Protein AF-A0A8X6H891-F1 (afdb_monomer)

Foldseek 3Di:
DFEQQDQAGVVVVLVCCVVPPLPDLQADAAEHEPLVDDGDHHPDPDGPQVSCVVSVHAGYHYFYPPDDGDCLVVQLVLVCVVCSPPSVCSNVQSVDPDDPDCPDPPVVVVVPPDDDDD

Solvent-accessible surface area (backbone atoms only — not comparable to full-atom values): 72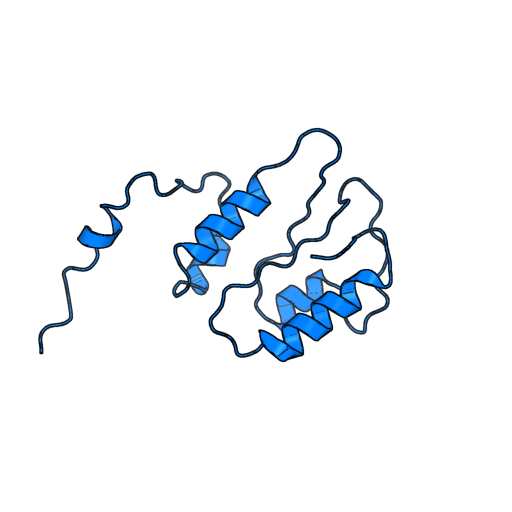93 Å² total; per-residue (Å²): 104,30,44,31,58,44,33,66,40,48,48,59,46,54,52,51,38,65,76,69,41,69,89,44,75,68,73,67,77,54,35,33,29,50,57,86,48,73,70,40,73,50,73,46,101,59,48,68,62,57,44,24,60,75,71,71,41,53,76,68,37,74,37,38,84,72,77,83,65,72,60,63,68,60,53,44,52,53,51,40,69,76,44,53,83,47,66,81,51,45,59,57,52,68,67,41,93,76,62,78,70,83,85,53,86,64,59,70,67,65,75,69,79,77,91,84,78,135

Radius of gyration: 16.76 Å; Cα contacts (8 Å, |Δi|>4): 132; chains: 1; bounding box: 40×35×47 Å

Organism: Trichonephila clavata (NCBI:txid2740835)

InterPro domains:
  IPR027417 P-loop containing nucleoside triphosphate hydrolase [G3DSA:3.40.50.300] (1-82)
  IPR027417 P-loop containing nucleoside triphosphate hydrolase [SSF52540] (1-83)

Sequence (118 aa):
MYDASHPRSFEYVARSFLKYFSDSKVPVLIVGSKADLPAAIQDYAIQPMAFCNKYKLPPLQPFTANGTIRKDAYVKLATMAAYPVYKPAWKLLCQSRHLPMAQDSTLLLRTGSSVCNF

Mean predicted aligned error: 9.21 Å

pLDDT: mean 82.35, std 21.31, range [25.7, 98.56]

Structure (mmCIF, N/CA/C/O backbone):
data_AF-A0A8X6H891-F1
#
_entry.id   AF-A0A8X6H891-F1
#
loop_
_atom_site.group_PDB
_atom_site.id
_atom_site.type_symbol
_atom_site.label_atom_id
_atom_site.label_alt_id
_atom_site.label_comp_id
_atom_site.label_asym_id
_atom_site.label_entity_id
_atom_site.label_seq_id
_atom_site.pdbx_PDB_ins_code
_atom_site.Cartn_x
_atom_site.Cartn_y
_atom_site.Cartn_z
_atom_site.occupancy
_atom_site.B_iso_or_equiv
_atom_site.auth_seq_id
_atom_site.auth_comp_id
_atom_site.auth_asym_id
_atom_site.auth_atom_id
_atom_site.pdbx_PDB_model_num
ATOM 1 N N . MET A 1 1 ? 4.803 -3.920 3.442 1.00 96.62 1 MET A N 1
ATOM 2 C CA . MET A 1 1 ? 5.533 -3.287 2.322 1.00 96.62 1 MET A CA 1
ATOM 3 C C . MET A 1 1 ? 6.051 -4.390 1.420 1.00 96.62 1 MET A C 1
ATOM 5 O O . MET A 1 1 ? 6.430 -5.424 1.953 1.00 96.62 1 MET A O 1
ATOM 9 N N . TYR A 1 2 ? 6.018 -4.195 0.105 1.00 98.44 2 TYR A N 1
ATOM 10 C CA . TYR A 1 2 ? 6.547 -5.142 -0.884 1.00 98.44 2 TYR A CA 1
ATOM 11 C C . TYR A 1 2 ? 7.406 -4.407 -1.925 1.00 98.44 2 TYR A C 1
ATOM 13 O O . TYR A 1 2 ? 7.484 -3.175 -1.914 1.00 98.44 2 TYR A O 1
ATOM 21 N N . ASP A 1 3 ? 8.063 -5.150 -2.808 1.00 98.00 3 ASP A N 1
ATOM 22 C CA . ASP A 1 3 ? 8.869 -4.613 -3.904 1.00 98.00 3 ASP A CA 1
ATOM 23 C C . ASP A 1 3 ? 8.055 -4.602 -5.201 1.00 98.00 3 ASP A C 1
ATOM 25 O O . ASP A 1 3 ? 7.688 -5.657 -5.718 1.00 98.00 3 ASP A O 1
ATOM 29 N N . ALA A 1 4 ? 7.756 -3.412 -5.730 1.00 97.88 4 ALA A N 1
ATOM 30 C CA . ALA A 1 4 ? 6.919 -3.297 -6.917 1.00 97.88 4 ALA A CA 1
ATOM 31 C C . ALA A 1 4 ? 7.566 -3.920 -8.162 1.00 97.88 4 ALA A C 1
ATOM 33 O O . ALA A 1 4 ? 6.831 -4.342 -9.051 1.00 97.88 4 ALA A O 1
ATOM 34 N N . SER A 1 5 ? 8.898 -4.031 -8.224 1.00 97.94 5 SER A N 1
ATOM 35 C CA . SER A 1 5 ? 9.593 -4.647 -9.360 1.00 97.94 5 SER A CA 1
ATOM 36 C C . SER A 1 5 ? 9.816 -6.155 -9.202 1.00 97.94 5 SER A C 1
ATOM 38 O O . SER A 1 5 ? 10.238 -6.810 -10.153 1.00 97.94 5 SER A O 1
ATOM 40 N N . HIS A 1 6 ? 9.502 -6.739 -8.037 1.00 98.19 6 HIS A N 1
ATOM 41 C CA . HIS A 1 6 ? 9.650 -8.176 -7.795 1.00 98.19 6 HIS A CA 1
ATOM 42 C C . HIS A 1 6 ? 8.283 -8.886 -7.784 1.00 98.19 6 HIS A C 1
ATOM 44 O O . HIS A 1 6 ? 7.480 -8.617 -6.884 1.00 98.19 6 HIS A O 1
ATOM 50 N N . PRO A 1 7 ? 8.014 -9.830 -8.710 1.00 98.00 7 PRO A N 1
ATOM 51 C CA . PRO A 1 7 ? 6.672 -10.379 -8.937 1.00 98.00 7 PRO A CA 1
ATOM 52 C C . PRO A 1 7 ? 6.128 -11.199 -7.757 1.00 98.00 7 PRO A C 1
ATOM 54 O O . PRO A 1 7 ? 4.925 -11.230 -7.526 1.00 98.00 7 PRO A O 1
ATOM 57 N N . ARG A 1 8 ? 6.991 -11.828 -6.951 1.00 97.56 8 ARG A N 1
ATOM 58 C CA . ARG A 1 8 ? 6.571 -12.683 -5.821 1.00 97.56 8 ARG A CA 1
ATOM 59 C C . ARG A 1 8 ? 6.543 -11.981 -4.463 1.00 97.56 8 ARG A C 1
ATOM 61 O O . ARG A 1 8 ? 6.225 -12.595 -3.450 1.00 97.56 8 ARG A O 1
ATOM 68 N N . SER A 1 9 ? 6.870 -10.690 -4.405 1.00 98.06 9 SER A N 1
ATOM 69 C CA . SER A 1 9 ? 7.042 -10.008 -3.115 1.00 98.06 9 SER A 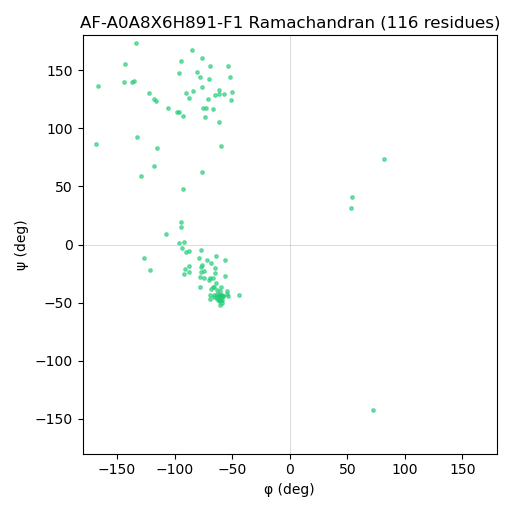CA 1
ATOM 70 C C . SER A 1 9 ? 5.712 -9.634 -2.449 1.00 98.06 9 SER A C 1
ATOM 72 O O . SER A 1 9 ? 5.630 -9.573 -1.219 1.00 98.06 9 SER A O 1
ATOM 74 N N . PHE A 1 10 ? 4.650 -9.411 -3.233 1.00 98.56 10 PHE A N 1
ATOM 75 C CA . PHE A 1 10 ? 3.342 -9.040 -2.694 1.00 98.56 10 PHE A CA 1
ATOM 76 C C . PHE A 1 10 ? 2.641 -10.179 -1.942 1.00 98.56 10 PHE A C 1
ATOM 78 O O . PHE A 1 10 ? 1.919 -9.915 -0.979 1.00 98.56 10 PHE A O 1
ATOM 85 N N . GLU A 1 11 ? 2.882 -11.436 -2.323 1.00 98.19 11 GLU A N 1
ATOM 86 C CA . GLU A 1 11 ? 2.252 -12.606 -1.701 1.00 98.19 11 GLU A CA 1
ATOM 87 C C . GLU A 1 11 ? 2.438 -12.615 -0.175 1.00 98.19 11 GLU A C 1
ATOM 89 O O . GLU A 1 11 ? 1.481 -12.830 0.577 1.00 98.19 11 GLU A O 1
ATOM 94 N N . TYR A 1 12 ? 3.653 -12.323 0.295 1.00 98.00 12 TYR A N 1
ATOM 95 C CA . TYR A 1 12 ? 3.962 -12.263 1.722 1.00 98.00 12 TYR A CA 1
ATOM 96 C C . TYR A 1 12 ? 3.122 -11.208 2.453 1.00 98.00 12 TYR A C 1
ATOM 98 O O . TYR A 1 12 ? 2.580 -11.463 3.534 1.00 98.00 12 TYR A O 1
ATOM 106 N N . VAL A 1 13 ? 2.974 -10.025 1.852 1.00 98.25 13 VAL A N 1
ATOM 107 C CA . VAL A 1 13 ? 2.185 -8.926 2.420 1.00 98.25 13 VAL A CA 1
ATOM 108 C C . VAL A 1 13 ? 0.705 -9.290 2.476 1.00 98.25 13 VAL A C 1
ATOM 110 O O . VAL A 1 13 ? 0.073 -9.084 3.511 1.00 98.25 13 VAL A O 1
ATOM 113 N N . ALA A 1 14 ? 0.166 -9.870 1.402 1.00 98.25 14 ALA A N 1
ATOM 114 C CA . ALA A 1 14 ? -1.226 -10.295 1.340 1.00 98.25 14 ALA A CA 1
ATOM 115 C C . ALA A 1 14 ? -1.543 -11.358 2.404 1.00 98.25 14 ALA A C 1
ATOM 117 O O . ALA A 1 14 ? -2.494 -11.203 3.171 1.00 98.25 14 ALA A O 1
ATOM 118 N N . ARG A 1 15 ? -0.706 -12.399 2.517 1.00 98.00 15 ARG A N 1
ATOM 119 C CA . ARG A 1 15 ? -0.852 -13.451 3.538 1.00 98.00 15 ARG A CA 1
ATOM 120 C C . ARG A 1 15 ? -0.760 -12.892 4.958 1.00 98.00 15 ARG A C 1
ATOM 122 O O . ARG A 1 15 ? -1.579 -13.244 5.802 1.00 98.00 15 ARG A O 1
ATOM 129 N N . SER A 1 16 ? 0.195 -11.998 5.214 1.00 98.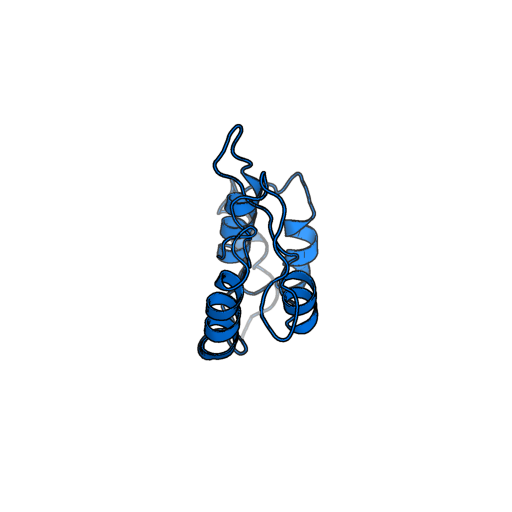00 16 SER A N 1
ATOM 130 C CA . SER A 1 16 ? 0.359 -11.367 6.530 1.00 98.00 16 SER A CA 1
ATOM 131 C C . SER A 1 16 ? -0.860 -10.528 6.909 1.00 98.00 16 SER A C 1
ATOM 133 O O . SER A 1 16 ? -1.337 -10.608 8.040 1.00 98.00 16 SER A O 1
ATOM 135 N N . PHE A 1 17 ? -1.407 -9.761 5.960 1.00 97.94 17 PHE A N 1
ATOM 136 C CA . PHE A 1 17 ? -2.631 -8.999 6.184 1.00 97.94 17 PHE A CA 1
ATOM 137 C C . PHE A 1 17 ? -3.805 -9.912 6.541 1.00 97.94 17 PHE A C 1
ATOM 139 O O . PHE A 1 17 ? -4.445 -9.702 7.566 1.00 97.94 17 PHE A O 1
ATOM 146 N N . LEU A 1 18 ? -4.061 -10.944 5.734 1.00 97.69 18 LEU A N 1
ATOM 147 C CA . LEU A 1 18 ? -5.194 -11.847 5.950 1.00 97.69 18 LEU A CA 1
ATOM 148 C C . LEU A 1 18 ? -5.094 -12.630 7.257 1.00 97.69 18 LEU A C 1
ATOM 150 O O . LEU A 1 18 ? -6.111 -12.916 7.871 1.00 97.69 18 LEU A O 1
ATOM 154 N N . LYS A 1 19 ? -3.880 -12.981 7.686 1.00 97.81 19 LYS A N 1
ATOM 155 C CA . LYS A 1 19 ? -3.682 -13.765 8.907 1.00 97.81 19 LYS A CA 1
ATOM 156 C C . LYS A 1 19 ? -3.817 -12.935 10.184 1.00 97.81 19 LYS A C 1
ATOM 158 O O . LYS A 1 19 ? -4.280 -13.460 11.190 1.00 97.81 19 LYS A O 1
ATOM 163 N N . TYR A 1 20 ? -3.369 -11.679 10.168 1.00 97.62 20 TYR A N 1
ATOM 164 C CA . TYR A 1 20 ? -3.191 -10.898 11.399 1.00 97.62 20 TYR A CA 1
ATOM 165 C C . TYR A 1 20 ? -4.001 -9.600 11.453 1.00 97.62 20 TYR A C 1
ATOM 167 O O . TYR A 1 20 ? -4.230 -9.070 12.539 1.00 97.62 20 TYR A O 1
ATOM 175 N N . PHE A 1 21 ? -4.415 -9.060 10.306 1.00 95.88 21 PHE A N 1
ATOM 176 C CA . PHE A 1 21 ? -4.949 -7.701 10.218 1.00 95.88 21 PHE A CA 1
ATOM 177 C C . PHE A 1 21 ? -6.322 -7.583 9.547 1.00 95.88 21 PHE A C 1
ATOM 179 O O . PHE A 1 21 ? -6.926 -6.519 9.671 1.00 95.88 21 PHE A O 1
ATOM 186 N N . SER A 1 22 ? -6.841 -8.629 8.890 1.00 94.56 22 SER A N 1
ATOM 187 C CA . SER A 1 22 ? -8.151 -8.601 8.209 1.00 94.56 22 SER A CA 1
ATOM 188 C C . SER A 1 22 ? -9.287 -8.162 9.128 1.00 94.56 22 SER A C 1
ATOM 190 O O . SER A 1 22 ? -10.102 -7.329 8.738 1.00 94.56 22 SER A O 1
ATOM 192 N N . ASP A 1 23 ? -9.276 -8.667 10.361 1.00 91.38 23 ASP A N 1
ATOM 193 C CA . ASP A 1 23 ? -10.295 -8.398 11.380 1.00 91.38 23 ASP A CA 1
ATOM 194 C C . ASP A 1 23 ? -9.775 -7.479 12.496 1.00 91.38 23 ASP A C 1
ATOM 196 O O . ASP A 1 23 ? -10.435 -7.246 13.510 1.00 91.38 23 ASP A O 1
ATOM 200 N N . SER A 1 24 ? -8.577 -6.917 12.312 1.00 91.00 24 SER A N 1
ATOM 201 C CA . SER A 1 24 ? -7.964 -6.024 13.287 1.00 91.00 24 SER A CA 1
ATOM 202 C C . SER A 1 24 ? -8.513 -4.599 13.185 1.00 91.00 24 SER A C 1
ATOM 204 O O . SER A 1 24 ? -8.853 -4.071 12.118 1.00 91.00 24 SER A O 1
ATOM 206 N N . LYS A 1 25 ? -8.549 -3.911 14.329 1.00 88.88 25 LYS A N 1
ATOM 207 C CA . LYS A 1 25 ? -8.827 -2.468 14.381 1.00 88.88 25 LYS A CA 1
ATOM 208 C C . LYS A 1 25 ? -7.605 -1.625 14.008 1.00 88.88 25 LYS A C 1
ATOM 210 O O . LYS A 1 25 ? -7.767 -0.434 13.757 1.00 88.88 25 LYS A O 1
ATOM 215 N N . VAL A 1 26 ? -6.418 -2.232 13.926 1.00 91.88 26 VAL A N 1
ATOM 216 C CA . VAL A 1 26 ? -5.171 -1.536 13.598 1.00 91.88 26 VAL A CA 1
ATOM 217 C C . VAL A 1 26 ? -5.222 -0.988 12.160 1.00 91.88 26 VAL A C 1
ATOM 219 O O . VAL A 1 26 ? -5.545 -1.736 11.235 1.00 91.88 26 VAL A O 1
ATOM 222 N N . PRO A 1 27 ? -4.916 0.304 11.939 1.00 92.81 27 PRO A N 1
ATOM 223 C CA . PRO A 1 27 ? -4.785 0.867 10.598 1.00 92.81 27 PRO A CA 1
ATOM 224 C C . PRO A 1 27 ? -3.667 0.184 9.799 1.00 92.81 27 PRO A C 1
ATOM 226 O O . PRO A 1 27 ? -2.542 0.070 10.279 1.00 92.81 27 PRO A O 1
ATOM 229 N N . VAL A 1 28 ? -3.942 -0.194 8.547 1.00 94.81 28 VAL A N 1
ATOM 230 C CA . VAL A 1 28 ? -2.948 -0.801 7.646 1.00 94.81 28 VAL A CA 1
ATOM 231 C C . VAL A 1 28 ? -2.799 0.025 6.376 1.00 94.81 28 VAL A C 1
ATOM 233 O O . VAL A 1 28 ? -3.786 0.325 5.707 1.00 94.81 28 VAL A O 1
ATOM 236 N N . LEU A 1 29 ? -1.553 0.343 6.021 1.00 95.50 29 LEU A N 1
ATOM 237 C CA . LEU A 1 29 ? -1.180 0.957 4.749 1.00 95.50 29 LEU A CA 1
ATOM 238 C C . LEU A 1 29 ? -0.288 -0.007 3.959 1.00 95.50 29 LEU A C 1
ATOM 240 O O . LEU A 1 29 ? 0.769 -0.424 4.436 1.00 95.50 29 LEU A O 1
ATOM 244 N N . ILE A 1 30 ? -0.694 -0.346 2.736 1.00 97.56 30 ILE A N 1
ATOM 245 C CA . ILE A 1 30 ? 0.138 -1.132 1.822 1.00 97.56 30 ILE A CA 1
ATOM 246 C C . ILE A 1 30 ? 1.031 -0.179 1.031 1.00 97.56 30 ILE A C 1
ATOM 248 O O . ILE A 1 30 ? 0.548 0.758 0.396 1.00 97.56 30 ILE A O 1
ATOM 252 N N . VAL A 1 31 ? 2.336 -0.446 1.068 1.00 97.81 31 VAL A N 1
ATOM 253 C CA . VAL A 1 31 ? 3.364 0.349 0.388 1.00 97.81 31 VAL A CA 1
ATOM 254 C C . VAL A 1 31 ? 4.074 -0.517 -0.646 1.00 97.81 31 VAL A C 1
ATOM 256 O O . VAL A 1 31 ? 4.593 -1.582 -0.289 1.00 97.81 31 VAL A O 1
ATOM 259 N N . GLY A 1 32 ? 4.090 -0.050 -1.896 1.00 97.81 32 GLY A N 1
ATOM 260 C CA . GLY A 1 32 ? 4.886 -0.610 -2.987 1.00 97.81 32 GLY A CA 1
ATOM 261 C C . GLY A 1 32 ? 6.186 0.175 -3.128 1.00 97.81 32 GLY A C 1
ATOM 262 O O . GLY A 1 32 ? 6.160 1.369 -3.424 1.00 97.81 32 GLY A O 1
ATOM 263 N N . SER A 1 33 ? 7.309 -0.479 -2.852 1.00 97.19 33 SER A N 1
ATOM 264 C CA . SER A 1 33 ? 8.640 0.129 -2.907 1.00 97.19 33 SER A CA 1
ATOM 265 C C . SER A 1 33 ? 9.231 0.107 -4.316 1.00 97.19 33 SER A C 1
ATOM 267 O O . SER A 1 33 ? 8.700 -0.584 -5.184 1.00 97.19 33 SER A O 1
ATOM 269 N N . LYS A 1 34 ? 10.324 0.856 -4.527 1.00 97.00 34 LYS A N 1
ATOM 270 C CA . LYS A 1 34 ? 10.989 1.027 -5.832 1.00 97.00 34 LYS A CA 1
ATOM 271 C C . LYS A 1 34 ? 10.031 1.500 -6.928 1.00 97.00 34 LYS A C 1
ATOM 273 O O . LYS A 1 34 ? 10.072 1.023 -8.055 1.00 97.00 34 LYS A O 1
ATOM 278 N N . ALA A 1 35 ? 9.146 2.437 -6.584 1.00 95.56 35 ALA A N 1
ATOM 279 C CA . ALA A 1 35 ? 8.161 2.988 -7.516 1.00 95.56 35 ALA A CA 1
ATOM 280 C C . ALA A 1 35 ? 8.777 3.761 -8.704 1.00 95.56 35 ALA A C 1
ATOM 282 O O . ALA A 1 35 ? 8.058 4.132 -9.624 1.00 95.56 35 ALA A O 1
ATOM 283 N N . ASP A 1 36 ? 10.085 4.023 -8.671 1.00 95.62 36 ASP A N 1
ATOM 284 C CA . ASP A 1 36 ? 10.880 4.544 -9.786 1.00 95.62 36 ASP A CA 1
ATOM 285 C C . ASP A 1 36 ? 11.195 3.486 -10.858 1.00 95.62 36 ASP A C 1
ATOM 287 O O . ASP A 1 36 ? 11.530 3.842 -11.985 1.00 95.62 36 ASP A O 1
ATOM 291 N N . LEU A 1 37 ? 11.067 2.196 -10.535 1.00 96.94 37 LEU A N 1
ATOM 292 C CA . LEU A 1 37 ? 11.251 1.094 -11.474 1.00 96.94 37 LEU A CA 1
ATOM 293 C C . LEU A 1 37 ? 9.912 0.655 -12.092 1.00 96.94 37 LEU A C 1
ATOM 295 O O . LEU A 1 37 ? 8.854 0.850 -11.485 1.00 96.94 37 LEU A O 1
ATOM 299 N N . PRO A 1 38 ? 9.930 -0.002 -13.269 1.00 96.75 38 PRO A N 1
ATOM 300 C CA . PRO A 1 38 ? 8.733 -0.615 -13.833 1.00 96.75 38 PRO A CA 1
ATOM 301 C C . PRO A 1 38 ? 8.108 -1.623 -12.862 1.00 96.75 38 PRO A C 1
ATOM 303 O O . PRO A 1 38 ? 8.787 -2.514 -12.343 1.00 96.75 38 PRO A O 1
ATOM 306 N N . ALA A 1 39 ? 6.803 -1.489 -12.629 1.00 96.31 39 ALA A N 1
ATOM 307 C CA . ALA A 1 39 ? 6.070 -2.411 -11.775 1.00 96.31 39 ALA A CA 1
ATOM 308 C C . ALA A 1 39 ? 5.923 -3.776 -12.464 1.00 96.31 39 ALA A C 1
ATOM 310 O O . ALA A 1 39 ? 5.400 -3.871 -13.575 1.00 96.31 39 ALA A O 1
ATOM 311 N N . ALA A 1 40 ? 6.350 -4.836 -11.782 1.00 97.88 40 ALA A N 1
ATOM 312 C CA . ALA A 1 40 ? 6.110 -6.205 -12.201 1.00 97.88 40 ALA A CA 1
ATOM 313 C C . ALA A 1 40 ? 4.670 -6.616 -11.870 1.00 97.88 40 ALA A C 1
ATOM 315 O O . ALA A 1 40 ? 4.129 -6.259 -10.814 1.00 97.88 40 ALA A O 1
ATOM 316 N N . ILE A 1 41 ? 4.070 -7.424 -12.746 1.00 98.06 41 ILE A N 1
ATOM 317 C CA . ILE A 1 41 ? 2.821 -8.125 -12.439 1.00 98.06 41 ILE A CA 1
ATOM 318 C C . ILE A 1 41 ? 3.095 -9.040 -11.249 1.00 98.06 41 ILE A C 1
ATOM 320 O O . ILE A 1 41 ? 4.081 -9.772 -11.242 1.00 98.06 41 ILE A O 1
ATOM 324 N N . GLN A 1 42 ? 2.252 -8.961 -10.223 1.00 98.12 42 GLN A N 1
ATOM 325 C CA . GLN A 1 42 ? 2.462 -9.761 -9.025 1.00 98.12 42 GLN A CA 1
ATOM 326 C C . GLN A 1 42 ? 1.882 -11.164 -9.216 1.00 98.12 42 GLN A C 1
ATOM 328 O O . GLN A 1 42 ? 0.718 -11.295 -9.603 1.00 98.12 42 GLN A O 1
ATOM 333 N N . ASP A 1 43 ? 2.669 -12.183 -8.877 1.00 97.75 43 ASP A N 1
ATOM 334 C CA . ASP A 1 43 ? 2.317 -13.606 -8.893 1.00 97.75 43 ASP A CA 1
ATOM 335 C C . ASP A 1 43 ? 1.431 -13.939 -7.684 1.00 97.75 43 ASP A C 1
ATOM 337 O O . ASP A 1 43 ? 1.789 -14.682 -6.771 1.00 97.75 43 ASP A O 1
ATOM 341 N N . TYR A 1 44 ? 0.258 -13.317 -7.640 1.00 97.88 44 TYR A N 1
ATOM 342 C CA . TYR A 1 44 ? -0.745 -13.524 -6.610 1.00 97.88 44 TYR A CA 1
ATOM 343 C C . TYR A 1 44 ? -2.139 -13.470 -7.229 1.00 97.88 44 TYR A C 1
ATOM 345 O O . TYR A 1 44 ? -2.355 -12.822 -8.251 1.00 97.88 44 TYR A O 1
ATOM 353 N N . ALA A 1 45 ? -3.110 -14.122 -6.584 1.00 96.88 45 ALA A N 1
ATOM 354 C CA . ALA A 1 45 ? -4.465 -14.268 -7.121 1.00 96.88 45 ALA A CA 1
ATOM 355 C C . ALA A 1 45 ? -5.155 -12.928 -7.449 1.00 96.88 45 ALA A C 1
ATOM 357 O O . ALA A 1 45 ? -6.026 -12.876 -8.312 1.00 96.88 45 ALA A O 1
ATOM 358 N N . ILE A 1 46 ? -4.783 -11.844 -6.757 1.00 97.69 46 ILE A N 1
ATOM 359 C CA . ILE A 1 46 ? -5.288 -10.489 -7.000 1.00 97.69 46 ILE A CA 1
ATOM 360 C C . ILE A 1 46 ? -4.150 -9.469 -6.956 1.00 97.69 46 ILE A C 1
ATOM 362 O O . ILE A 1 46 ? -3.277 -9.535 -6.093 1.00 97.69 46 ILE A O 1
ATOM 366 N N . GLN A 1 47 ? -4.181 -8.490 -7.861 1.00 98.19 47 GLN A N 1
ATOM 367 C CA . GLN A 1 47 ? -3.160 -7.442 -7.913 1.00 98.19 47 GLN A CA 1
ATOM 368 C C . GLN A 1 47 ? -3.250 -6.490 -6.703 1.00 98.19 47 GLN A C 1
ATOM 370 O O . GLN A 1 47 ? -4.347 -6.287 -6.171 1.00 98.19 47 GLN A O 1
ATOM 375 N N . PRO A 1 48 ? -2.143 -5.840 -6.288 1.00 98.06 48 PRO A N 1
ATOM 376 C CA . PRO A 1 48 ? -2.093 -5.030 -5.066 1.00 98.06 48 PRO A CA 1
ATOM 377 C C . PRO A 1 48 ? -3.159 -3.931 -4.982 1.00 98.06 48 PRO A C 1
ATOM 379 O O . PRO A 1 48 ? -3.772 -3.731 -3.936 1.00 98.06 48 PRO A O 1
ATOM 382 N N . MET A 1 49 ? -3.437 -3.244 -6.094 1.00 97.00 49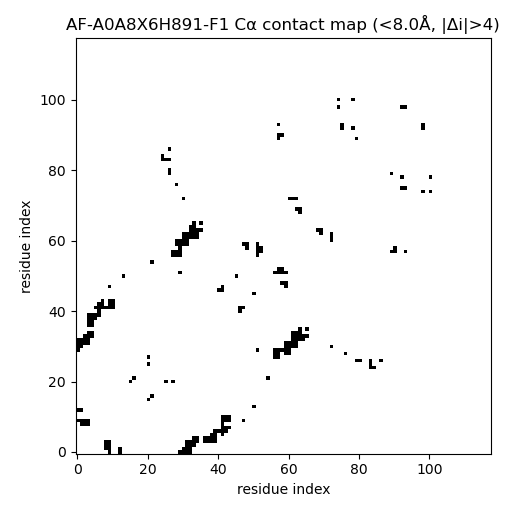 MET A N 1
ATOM 383 C CA . MET A 1 49 ? -4.465 -2.200 -6.136 1.00 97.00 49 MET A CA 1
ATOM 384 C C . MET A 1 49 ? -5.874 -2.774 -5.913 1.00 97.00 49 MET A C 1
ATOM 386 O O . MET A 1 49 ? -6.652 -2.235 -5.125 1.00 97.00 49 MET A O 1
ATOM 390 N N . ALA A 1 50 ? -6.184 -3.906 -6.552 1.00 97.94 50 ALA A N 1
ATOM 391 C CA . ALA A 1 50 ? -7.451 -4.609 -6.366 1.00 97.94 50 ALA A CA 1
ATOM 392 C C . ALA A 1 50 ? -7.578 -5.187 -4.947 1.00 97.94 50 ALA A C 1
ATOM 394 O O . ALA A 1 50 ? -8.658 -5.143 -4.362 1.00 97.94 50 ALA A O 1
ATOM 395 N N . PHE A 1 51 ? -6.473 -5.664 -4.365 1.00 98.00 51 PHE A N 1
ATOM 396 C CA . PHE A 1 51 ? -6.412 -6.110 -2.975 1.00 98.00 51 PHE A CA 1
ATOM 397 C C . PHE A 1 51 ? -6.793 -4.982 -2.012 1.00 98.00 51 PHE A C 1
ATOM 399 O O . PHE A 1 51 ? -7.682 -5.169 -1.180 1.00 98.00 51 PHE A O 1
ATOM 406 N N . CYS A 1 52 ? -6.196 -3.792 -2.156 1.00 96.25 52 CYS A N 1
ATOM 407 C CA . CYS A 1 52 ? -6.544 -2.646 -1.313 1.00 96.25 52 CYS A CA 1
ATOM 408 C C . CYS A 1 52 ? -8.036 -2.299 -1.408 1.00 96.25 52 CYS A C 1
ATOM 410 O O . CYS A 1 52 ? -8.688 -2.106 -0.382 1.00 96.25 52 CYS A O 1
ATOM 412 N N . ASN A 1 53 ? -8.596 -2.291 -2.620 1.00 95.31 53 ASN A N 1
ATOM 413 C CA . ASN A 1 53 ? -10.018 -2.020 -2.831 1.00 95.31 53 ASN A CA 1
ATOM 414 C C . ASN A 1 53 ? -10.913 -3.085 -2.179 1.00 95.31 53 ASN A C 1
ATOM 416 O O . ASN A 1 53 ? -11.849 -2.739 -1.457 1.00 95.31 53 ASN A O 1
ATOM 420 N N . LYS A 1 54 ? -10.598 -4.372 -2.380 1.00 96.50 54 LYS A N 1
ATOM 421 C CA . LYS A 1 54 ? -11.354 -5.510 -1.834 1.00 96.50 54 LYS A CA 1
ATOM 422 C C . LYS A 1 54 ? -11.435 -5.468 -0.308 1.00 96.50 54 LYS A C 1
ATOM 424 O O . LYS A 1 54 ? -12.510 -5.666 0.251 1.00 96.50 54 LYS A O 1
ATOM 429 N N . TYR A 1 55 ? -10.321 -5.170 0.359 1.00 94.88 55 TYR A N 1
ATOM 430 C CA . TYR A 1 55 ? -10.236 -5.144 1.823 1.00 94.88 55 TYR A CA 1
ATOM 431 C C . TYR A 1 55 ? -10.452 -3.750 2.428 1.00 94.88 55 TYR A C 1
ATOM 433 O O . TYR A 1 55 ? -10.164 -3.534 3.603 1.00 94.88 55 TYR A O 1
ATOM 441 N N . LYS A 1 56 ? -10.985 -2.800 1.641 1.00 91.75 56 LYS A N 1
ATOM 442 C CA . LYS A 1 56 ? -11.294 -1.422 2.066 1.00 91.75 56 LYS A CA 1
ATOM 443 C C . LYS A 1 56 ? -10.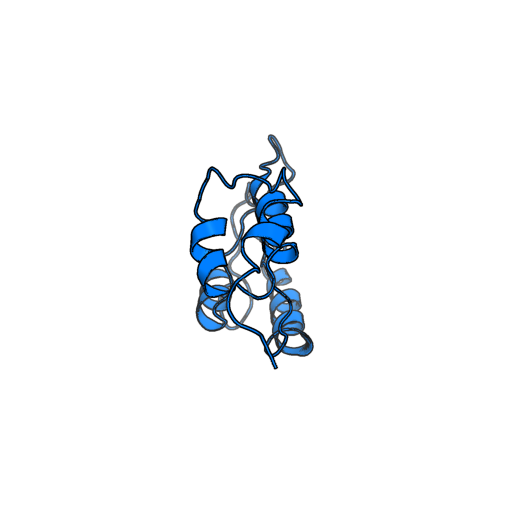096 -0.701 2.708 1.00 91.75 56 LYS A C 1
ATOM 445 O O . LYS A 1 56 ? -10.276 0.151 3.578 1.00 91.75 56 LYS A O 1
ATOM 450 N N . LEU A 1 57 ? -8.886 -1.032 2.265 1.00 92.19 57 LEU A N 1
ATOM 451 C CA . LEU A 1 57 ? -7.650 -0.386 2.694 1.00 92.19 57 LEU A CA 1
ATOM 452 C C . LEU A 1 57 ? -7.505 0.987 2.022 1.00 92.19 57 LEU A C 1
ATOM 454 O O . LEU A 1 57 ? -8.136 1.244 0.988 1.00 92.19 57 LEU A O 1
ATOM 458 N N . PRO A 1 58 ? -6.673 1.888 2.575 1.00 92.12 58 PRO A N 1
ATOM 459 C CA . PRO A 1 58 ? -6.250 3.078 1.852 1.00 92.12 58 PRO A CA 1
ATOM 460 C C . PRO A 1 58 ? -5.649 2.712 0.482 1.00 92.12 58 PRO A C 1
ATOM 462 O O . PRO A 1 58 ? -5.111 1.609 0.324 1.00 92.12 58 PRO A O 1
ATOM 465 N N . PRO A 1 59 ? -5.712 3.623 -0.508 1.00 93.94 59 PRO A N 1
ATOM 466 C CA . PRO A 1 59 ? -5.092 3.399 -1.809 1.00 93.94 59 PRO A CA 1
ATOM 467 C C . PRO A 1 59 ? -3.621 2.992 -1.674 1.00 93.94 59 PRO A C 1
ATOM 469 O O . PRO A 1 59 ? -2.920 3.484 -0.787 1.00 93.94 59 PRO A O 1
ATOM 472 N N . LEU A 1 60 ? -3.166 2.107 -2.566 1.00 95.75 60 LEU A N 1
ATOM 473 C CA . LEU A 1 60 ? -1.776 1.656 -2.616 1.00 95.75 60 LEU A CA 1
ATOM 474 C C . LEU A 1 60 ? -0.829 2.863 -2.631 1.00 95.75 60 LEU A C 1
ATOM 476 O O . LEU A 1 60 ? -0.938 3.725 -3.502 1.00 95.75 60 LEU A O 1
ATOM 480 N N . GLN A 1 61 ? 0.099 2.906 -1.677 1.00 96.12 61 GLN A N 1
ATOM 481 C CA . GLN A 1 61 ? 1.057 3.996 -1.568 1.00 96.12 61 GLN A CA 1
ATOM 482 C C . GLN A 1 61 ? 2.343 3.643 -2.332 1.00 96.12 61 GLN A C 1
ATOM 484 O O . GLN A 1 61 ? 3.082 2.762 -1.881 1.00 96.12 61 GLN A O 1
ATOM 489 N N . PRO A 1 62 ? 2.651 4.313 -3.459 1.00 95.69 62 PRO A N 1
ATOM 490 C CA . PRO A 1 62 ? 3.953 4.176 -4.094 1.00 95.69 62 PRO A CA 1
ATOM 491 C C . PRO A 1 62 ? 5.025 4.849 -3.233 1.00 95.69 62 PRO A C 1
ATOM 493 O O . PRO A 1 62 ? 4.795 5.902 -2.631 1.00 95.69 62 PRO A O 1
ATOM 496 N N . PHE A 1 63 ? 6.203 4.242 -3.173 1.00 96.69 63 PHE A N 1
ATOM 497 C CA . PHE A 1 63 ? 7.352 4.779 -2.460 1.00 96.69 63 PHE A CA 1
ATOM 498 C C . PHE A 1 63 ? 8.643 4.465 -3.215 1.00 96.69 63 PHE A C 1
ATOM 500 O O . PHE A 1 63 ? 8.836 3.356 -3.715 1.00 96.69 63 PHE A O 1
ATOM 507 N N . THR A 1 64 ? 9.558 5.428 -3.251 1.00 95.75 64 THR A N 1
ATOM 508 C CA . THR A 1 64 ? 10.938 5.203 -3.675 1.00 95.75 64 THR A CA 1
ATOM 509 C C . THR A 1 64 ? 11.895 5.897 -2.715 1.00 95.75 64 THR A C 1
ATOM 511 O O . THR A 1 64 ? 11.619 6.993 -2.225 1.00 95.75 64 THR A O 1
ATOM 514 N N . ALA A 1 65 ? 13.002 5.214 -2.430 1.00 94.06 65 ALA A N 1
ATOM 515 C CA . ALA A 1 65 ? 14.140 5.770 -1.706 1.00 94.06 65 ALA A CA 1
ATOM 516 C C . ALA A 1 65 ? 15.212 6.323 -2.663 1.00 94.06 65 ALA A C 1
ATOM 518 O O . ALA A 1 65 ? 16.215 6.861 -2.206 1.00 94.06 65 ALA A O 1
ATOM 519 N N . ASN A 1 66 ? 15.015 6.171 -3.975 1.00 94.62 66 ASN A N 1
ATOM 520 C CA . ASN A 1 66 ? 15.921 6.666 -4.994 1.00 94.62 66 ASN A CA 1
ATOM 521 C C . ASN A 1 66 ? 15.524 8.097 -5.391 1.00 94.62 66 ASN A C 1
ATOM 523 O O . ASN A 1 66 ? 14.357 8.375 -5.674 1.00 94.62 66 ASN A O 1
ATOM 527 N N . GLY A 1 67 ? 16.488 9.017 -5.401 1.00 91.50 67 GLY A N 1
ATOM 528 C CA . GLY A 1 67 ? 16.241 10.434 -5.677 1.00 91.50 67 GLY A CA 1
ATOM 529 C C . GLY A 1 67 ? 15.526 11.171 -4.535 1.00 91.50 67 GLY A C 1
ATOM 530 O O . GLY A 1 67 ? 15.811 10.969 -3.355 1.00 91.50 67 GLY A O 1
ATOM 531 N N . THR A 1 68 ? 14.620 12.094 -4.876 1.00 90.94 68 THR A N 1
ATOM 532 C CA . THR A 1 68 ? 13.914 12.916 -3.881 1.00 90.94 68 THR A CA 1
ATOM 533 C C . THR A 1 68 ? 12.862 12.100 -3.129 1.00 90.94 68 THR A C 1
ATOM 535 O O . THR A 1 68 ? 11.802 11.774 -3.667 1.00 90.94 68 THR A O 1
ATOM 538 N N . ILE A 1 69 ? 13.122 11.838 -1.846 1.00 90.31 69 ILE A N 1
ATOM 539 C CA . ILE A 1 69 ? 12.208 11.092 -0.974 1.00 90.31 69 ILE A CA 1
ATOM 540 C C . ILE A 1 69 ? 10.926 11.897 -0.740 1.00 90.31 69 ILE A C 1
ATOM 542 O O . ILE A 1 69 ? 10.926 12.963 -0.115 1.00 90.31 69 ILE A O 1
ATOM 546 N N . ARG A 1 70 ? 9.799 11.354 -1.205 1.00 89.25 70 ARG A N 1
ATOM 547 C CA . ARG A 1 70 ? 8.473 11.904 -0.912 1.00 89.25 70 ARG A CA 1
ATOM 548 C C . ARG A 1 70 ? 8.064 11.555 0.517 1.00 89.25 70 ARG A C 1
ATOM 550 O O . ARG A 1 70 ? 8.228 10.426 0.971 1.00 89.25 70 ARG A O 1
ATOM 557 N N . LYS A 1 71 ? 7.522 12.543 1.237 1.00 90.44 71 LYS A N 1
ATOM 558 C CA . LYS A 1 71 ? 7.168 12.400 2.660 1.00 90.44 71 LYS A CA 1
ATOM 559 C C . LYS A 1 71 ? 5.760 11.847 2.907 1.00 90.44 71 LYS A C 1
ATOM 561 O O . LYS A 1 71 ? 5.381 11.604 4.048 1.00 90.44 71 LYS A O 1
ATOM 566 N N . ASP A 1 72 ? 4.977 11.665 1.853 1.00 89.12 72 ASP A N 1
ATOM 567 C CA . ASP A 1 72 ? 3.559 11.311 1.903 1.00 89.12 72 ASP A CA 1
ATOM 568 C C . ASP A 1 72 ? 3.291 9.974 2.600 1.00 89.12 72 ASP A C 1
ATOM 570 O O . ASP A 1 72 ? 2.364 9.894 3.403 1.00 89.12 72 ASP A O 1
ATOM 574 N N . ALA A 1 73 ? 4.122 8.954 2.372 1.00 91.94 73 ALA A N 1
ATOM 575 C CA . ALA A 1 73 ? 4.005 7.682 3.086 1.00 91.94 73 ALA A CA 1
ATOM 576 C C . ALA A 1 73 ? 4.134 7.858 4.614 1.00 91.94 73 ALA A C 1
ATOM 578 O O . ALA A 1 73 ? 3.326 7.313 5.367 1.00 91.94 73 ALA A O 1
ATOM 579 N N . TYR A 1 74 ? 5.096 8.664 5.074 1.00 93.19 74 TYR A N 1
ATOM 580 C CA . TYR A 1 74 ? 5.324 8.909 6.504 1.00 93.19 74 TYR A CA 1
ATOM 581 C C . TYR A 1 74 ? 4.200 9.730 7.132 1.00 93.19 74 TYR A C 1
ATOM 583 O O . TYR A 1 74 ? 3.714 9.387 8.207 1.00 93.19 74 TYR A O 1
ATOM 591 N N . VAL A 1 75 ? 3.751 10.780 6.439 1.00 90.50 75 VAL A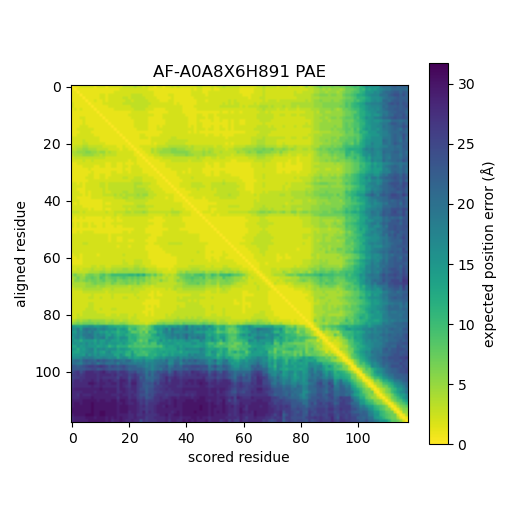 N 1
ATOM 592 C CA . VAL A 1 75 ? 2.636 11.624 6.888 1.00 90.50 75 VAL A CA 1
ATOM 593 C C . VAL A 1 75 ? 1.370 10.777 7.044 1.00 90.50 75 VAL A C 1
ATOM 595 O O . VAL A 1 75 ? 0.736 10.828 8.093 1.00 90.50 75 VAL A O 1
ATOM 598 N N . LYS A 1 76 ? 1.037 9.937 6.053 1.00 89.94 76 LYS A N 1
ATOM 599 C CA . LYS A 1 76 ? -0.134 9.046 6.113 1.00 89.94 76 LYS A CA 1
ATOM 600 C C . LYS A 1 76 ? -0.050 8.060 7.270 1.00 89.94 76 LYS A C 1
ATOM 602 O O . LYS A 1 76 ? -1.028 7.910 7.996 1.00 89.94 76 LYS A O 1
ATOM 607 N N . LEU A 1 77 ? 1.107 7.424 7.471 1.00 92.69 77 LEU A N 1
ATOM 608 C CA . LEU A 1 77 ? 1.321 6.516 8.600 1.00 92.69 77 LEU A CA 1
ATOM 609 C C . LEU A 1 77 ? 1.115 7.231 9.940 1.00 92.69 77 LEU A C 1
ATOM 611 O O . LEU A 1 77 ? 0.363 6.736 10.776 1.00 92.69 77 LEU A O 1
ATOM 615 N N . ALA A 1 78 ? 1.713 8.414 10.118 1.00 91.81 78 ALA A N 1
ATOM 616 C CA . ALA A 1 78 ? 1.556 9.209 11.333 1.00 91.81 78 ALA A CA 1
ATOM 617 C C . ALA A 1 78 ? 0.091 9.615 11.567 1.00 91.81 78 ALA A C 1
ATOM 619 O O . ALA A 1 78 ? -0.422 9.475 12.673 1.00 91.81 78 ALA A O 1
ATOM 620 N N . THR A 1 79 ? -0.618 10.054 10.523 1.00 87.56 79 THR A N 1
ATOM 621 C CA . THR A 1 79 ? -2.045 10.399 10.611 1.00 87.56 79 THR A CA 1
ATOM 622 C C . THR A 1 79 ? -2.906 9.190 10.971 1.00 87.56 79 THR A C 1
ATOM 624 O O . THR A 1 79 ? -3.766 9.284 11.842 1.00 87.56 79 THR A O 1
ATOM 627 N N . MET A 1 80 ? -2.678 8.043 10.333 1.00 90.44 80 MET A N 1
ATOM 628 C CA . MET A 1 80 ? -3.424 6.817 10.622 1.00 90.44 80 MET A CA 1
ATOM 629 C C . MET A 1 80 ? -3.188 6.341 12.060 1.00 90.44 80 MET A C 1
ATOM 631 O O . MET A 1 80 ? -4.136 5.920 12.720 1.00 90.44 80 MET A O 1
ATOM 635 N N . ALA A 1 81 ? -1.953 6.457 12.557 1.00 91.06 81 ALA A N 1
ATOM 636 C CA . ALA A 1 81 ? -1.602 6.136 13.937 1.00 91.06 81 ALA A CA 1
ATOM 637 C C . ALA A 1 81 ? -2.217 7.114 14.953 1.00 91.06 81 ALA A C 1
ATOM 639 O O . ALA A 1 81 ? -2.667 6.680 16.008 1.00 91.06 81 ALA A O 1
ATOM 640 N N . ALA A 1 82 ? -2.282 8.410 14.629 1.00 90.00 82 ALA A N 1
ATOM 641 C CA . ALA A 1 82 ? -2.903 9.423 15.484 1.00 90.00 82 ALA A CA 1
ATOM 642 C C . ALA A 1 82 ? -4.436 9.282 15.567 1.00 90.00 82 ALA A C 1
ATOM 644 O O . ALA A 1 82 ? -5.031 9.632 16.583 1.00 90.00 82 ALA A O 1
ATOM 645 N N . TYR A 1 83 ? -5.081 8.747 14.521 1.00 86.62 83 TYR A N 1
ATOM 646 C CA . TYR A 1 83 ? -6.545 8.676 14.410 1.00 86.62 83 TYR A CA 1
ATOM 647 C C . TYR A 1 83 ? -7.080 7.268 14.063 1.00 86.62 83 TYR A C 1
ATOM 649 O O . TYR A 1 83 ? -7.801 7.116 13.072 1.00 86.62 83 TYR A O 1
ATOM 657 N N . PRO A 1 84 ? -6.820 6.222 14.873 1.00 83.44 84 PRO A N 1
ATOM 658 C CA . PRO A 1 84 ? -7.111 4.821 14.534 1.00 83.44 84 PRO A CA 1
ATOM 659 C C . PRO A 1 84 ? -8.613 4.465 14.457 1.00 83.44 84 PRO A C 1
ATOM 661 O O . PRO A 1 84 ? -8.979 3.437 13.887 1.00 83.44 84 PRO A O 1
ATOM 664 N N . VAL A 1 85 ? -9.504 5.305 14.995 1.00 76.69 85 VAL A N 1
ATOM 665 C CA . VAL A 1 85 ? -10.964 5.065 14.999 1.00 76.69 85 VAL A CA 1
ATOM 666 C C . VAL A 1 85 ? -11.655 5.679 13.770 1.00 76.69 85 VAL A C 1
ATOM 668 O O . VAL A 1 85 ? -12.711 5.216 13.343 1.00 76.69 85 VAL A O 1
ATOM 671 N N . TYR A 1 86 ? -11.033 6.663 13.118 1.00 71.56 86 TYR A N 1
ATOM 672 C CA . TYR A 1 86 ? -11.655 7.457 12.053 1.00 71.56 86 TYR A CA 1
ATOM 673 C C . TYR A 1 86 ? -11.405 6.896 10.641 1.00 71.56 86 TYR A C 1
ATOM 675 O O . TYR A 1 86 ? -11.089 7.640 9.711 1.00 71.56 86 TYR A O 1
ATOM 683 N N . LYS A 1 87 ? -11.611 5.582 10.455 1.00 69.81 87 LYS A N 1
ATOM 684 C CA . LYS A 1 87 ? -11.486 4.870 9.160 1.00 69.81 87 LYS A CA 1
ATOM 685 C C . LYS A 1 87 ? -12.126 5.595 7.958 1.00 69.81 87 LYS A C 1
ATOM 687 O O . LYS A 1 87 ? -11.481 5.658 6.908 1.00 69.81 87 LYS A O 1
ATOM 692 N N . PRO A 1 88 ? -13.344 6.170 8.064 1.00 64.12 88 PRO A N 1
ATOM 693 C CA . PRO A 1 88 ? -13.975 6.881 6.949 1.00 64.12 88 PRO A CA 1
ATOM 694 C C . PRO A 1 88 ? -13.212 8.150 6.551 1.00 64.12 88 PRO A C 1
ATOM 696 O O . PRO A 1 88 ? -13.089 8.455 5.365 1.00 64.12 88 PRO A O 1
ATOM 699 N N . ALA A 1 89 ? -12.650 8.860 7.533 1.00 65.00 89 ALA A N 1
ATOM 700 C CA . ALA A 1 89 ? -11.907 10.092 7.307 1.00 65.00 89 ALA A CA 1
ATOM 701 C C . ALA A 1 89 ? -10.519 9.828 6.711 1.00 65.00 89 ALA A C 1
ATOM 703 O O . ALA A 1 89 ? -9.985 10.699 6.036 1.00 65.00 89 ALA A O 1
ATOM 704 N N . TRP A 1 90 ? -9.938 8.633 6.881 1.00 66.75 90 TRP A N 1
ATOM 705 C CA . TRP A 1 90 ? -8.603 8.327 6.348 1.00 66.75 90 TRP A CA 1
ATOM 706 C C . TRP A 1 90 ? -8.519 8.462 4.839 1.00 66.75 90 TRP A C 1
ATOM 708 O O . TRP A 1 90 ? -7.490 8.906 4.343 1.00 66.75 90 TRP A O 1
ATOM 718 N N . LYS A 1 91 ? -9.578 8.104 4.102 1.00 63.38 91 LYS A N 1
ATOM 719 C CA . LYS A 1 91 ? -9.591 8.282 2.645 1.00 63.38 91 LYS A CA 1
ATOM 720 C C . LYS A 1 91 ? -9.450 9.757 2.276 1.00 63.38 91 LYS A C 1
ATOM 722 O O . LYS A 1 91 ? -8.626 10.072 1.430 1.00 63.38 91 LYS A O 1
ATOM 727 N N . LEU A 1 92 ? -10.172 10.639 2.967 1.00 66.38 92 LEU A N 1
ATOM 728 C CA . LEU A 1 92 ? -10.109 12.088 2.758 1.00 66.38 92 LEU A CA 1
ATOM 729 C C . LEU A 1 92 ? -8.763 12.662 3.219 1.00 66.38 92 LEU A C 1
ATOM 731 O O . LEU A 1 92 ? -8.104 13.389 2.483 1.00 66.38 92 LEU A O 1
ATOM 735 N N . LEU A 1 93 ? -8.312 12.271 4.410 1.00 67.00 93 LEU A N 1
ATOM 736 C CA . LEU A 1 93 ? -7.049 12.716 4.991 1.00 67.00 93 LEU A CA 1
ATOM 737 C C . LEU A 1 93 ? -5.858 12.291 4.121 1.00 67.00 93 LEU A C 1
ATOM 739 O O . LEU A 1 93 ? -5.038 13.124 3.759 1.00 67.00 93 LEU A O 1
ATOM 743 N N . CYS A 1 94 ? -5.798 11.029 3.692 1.00 64.69 94 CYS A N 1
ATOM 744 C CA . CYS A 1 94 ? -4.714 10.511 2.852 1.00 64.69 94 CYS A CA 1
ATOM 745 C C . CYS A 1 94 ? -4.753 11.020 1.398 1.00 64.69 94 CYS A C 1
ATOM 747 O O . CYS A 1 94 ? -3.780 10.817 0.668 1.00 64.69 94 CYS A O 1
ATOM 749 N N . GLN A 1 95 ? -5.854 11.628 0.951 1.00 65.50 95 GLN A N 1
ATOM 750 C CA . GLN A 1 95 ? -5.974 12.252 -0.374 1.00 65.50 95 GLN A CA 1
ATOM 751 C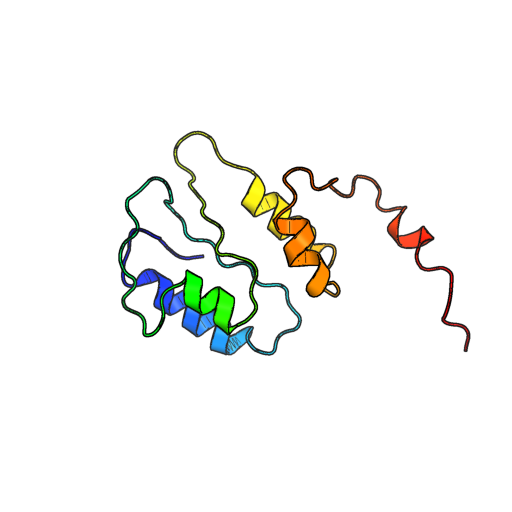 C . GLN A 1 95 ? -5.606 13.743 -0.350 1.00 65.50 95 GLN A C 1
ATOM 753 O O . GLN A 1 95 ? -5.155 14.282 -1.362 1.00 65.50 95 GLN A O 1
ATOM 758 N N . SER A 1 96 ? -5.732 14.402 0.801 1.00 62.56 96 SER A N 1
ATOM 759 C CA . SER A 1 96 ? -5.371 15.807 0.976 1.00 62.56 96 SER A CA 1
ATOM 760 C C . SER A 1 96 ? -3.850 16.001 0.979 1.00 62.56 96 SER A C 1
ATO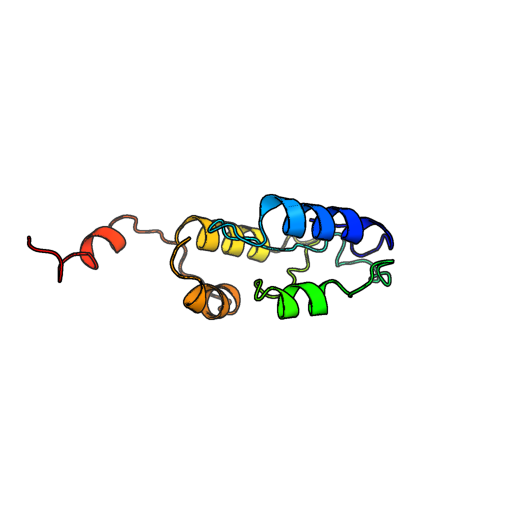M 762 O O . SER A 1 96 ? -3.141 15.517 1.857 1.00 62.56 96 SER A O 1
ATOM 764 N N . ARG A 1 97 ? -3.333 16.760 -0.002 1.00 53.53 97 ARG A N 1
ATOM 765 C CA . ARG A 1 97 ? -1.900 17.130 -0.100 1.00 53.53 97 ARG A CA 1
ATOM 766 C C . ARG A 1 97 ? -1.417 18.027 1.047 1.00 53.53 97 ARG A C 1
ATOM 768 O O . ARG A 1 97 ? -0.221 18.067 1.313 1.00 53.53 97 ARG A O 1
ATOM 775 N N . HIS A 1 98 ? -2.340 18.699 1.727 1.00 54.69 98 HIS A N 1
ATOM 776 C CA . HIS A 1 98 ? -2.097 19.474 2.937 1.00 54.69 98 HIS A CA 1
ATOM 777 C C . HIS A 1 98 ? -2.843 18.821 4.095 1.00 54.69 98 HIS A C 1
ATOM 779 O O . HIS A 1 98 ? -3.959 19.202 4.435 1.00 54.69 98 HIS A O 1
ATOM 785 N N . LEU A 1 99 ? -2.234 17.79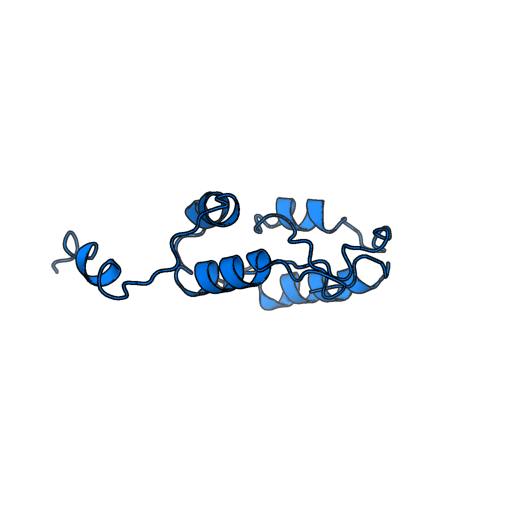7 4.681 1.00 53.12 99 LEU A N 1
ATOM 786 C CA . LEU A 1 99 ? -2.597 17.385 6.027 1.00 53.12 99 LEU A CA 1
ATOM 787 C C . LEU A 1 99 ? -1.982 18.412 6.982 1.00 53.12 99 LEU A C 1
ATOM 789 O O . LEU A 1 99 ? -0.752 18.526 6.997 1.00 53.12 99 LEU A O 1
ATOM 793 N N . PRO A 1 100 ? -2.775 19.162 7.768 1.00 48.09 100 PRO A N 1
ATOM 794 C CA . PRO A 1 100 ? -2.223 19.826 8.930 1.00 48.09 100 PRO A CA 1
ATOM 795 C C . PRO A 1 100 ? -1.712 18.699 9.822 1.00 48.09 100 PRO A C 1
ATOM 797 O O . PRO A 1 100 ? -2.484 17.927 10.393 1.00 48.09 100 PRO A O 1
ATOM 800 N N . MET A 1 101 ? -0.391 18.532 9.866 1.00 45.84 101 MET A N 1
ATOM 801 C CA . MET A 1 101 ? 0.219 17.772 10.945 1.00 45.84 101 MET A CA 1
ATOM 802 C C . MET A 1 101 ? -0.360 18.352 12.230 1.00 45.84 101 MET A C 1
ATOM 804 O O . MET A 1 101 ? -0.430 19.574 12.365 1.00 45.84 101 MET A O 1
ATOM 808 N N . ALA A 1 102 ? -0.841 17.484 13.116 1.00 50.25 102 ALA A N 1
ATOM 809 C CA . ALA A 1 102 ? -1.296 17.872 14.437 1.00 50.25 102 ALA A CA 1
ATOM 810 C C . ALA A 1 102 ? -0.109 18.509 15.175 1.00 50.25 102 ALA A C 1
ATOM 812 O O . ALA A 1 102 ? 0.645 17.832 15.862 1.00 50.25 102 ALA A O 1
ATOM 813 N N . GLN A 1 103 ? 0.104 19.807 14.962 1.00 43.88 103 GLN A N 1
ATOM 814 C CA . GLN A 1 103 ? 1.031 20.617 15.742 1.00 43.88 103 GLN A CA 1
ATOM 815 C C . GLN A 1 103 ? 0.423 20.980 17.093 1.00 43.88 103 GLN A C 1
ATOM 817 O O . GLN A 1 103 ? 1.109 21.566 17.919 1.00 43.88 103 GLN A O 1
ATOM 822 N N . ASP A 1 104 ? -0.837 20.613 17.333 1.00 39.06 104 ASP A N 1
ATOM 823 C CA . ASP A 1 104 ? -1.523 20.975 18.553 1.00 39.06 104 ASP A CA 1
ATOM 824 C C . ASP A 1 104 ? -2.239 19.774 19.170 1.00 39.06 104 ASP A C 1
ATOM 826 O O . ASP A 1 104 ? -3.395 19.458 18.873 1.00 39.06 104 ASP A O 1
ATOM 830 N N . SER A 1 105 ? -1.525 19.096 20.066 1.00 43.16 105 SER A N 1
ATOM 831 C CA . SER A 1 105 ? -2.050 18.045 20.942 1.00 43.16 105 SER A CA 1
ATOM 832 C C . SER A 1 105 ? -3.240 18.525 21.792 1.00 43.16 105 SER A C 1
ATOM 834 O O . SER A 1 105 ? -3.945 17.706 22.377 1.00 43.16 105 SER A O 1
ATOM 836 N N . THR A 1 106 ? -3.488 19.839 21.867 1.00 44.28 106 THR A N 1
ATOM 837 C CA . THR A 1 106 ? -4.545 20.437 22.695 1.00 44.28 106 THR A CA 1
ATOM 838 C C . THR A 1 106 ? -5.913 20.533 22.008 1.00 44.28 106 THR A C 1
ATOM 840 O O . THR A 1 106 ? -6.933 20.617 22.695 1.00 44.28 106 THR A O 1
ATOM 843 N N . LEU A 1 107 ? -5.992 20.450 20.674 1.00 44.88 107 LEU A N 1
ATOM 844 C CA . LEU A 1 107 ? -7.269 20.580 19.953 1.00 44.88 107 LEU A CA 1
ATOM 845 C C . LEU A 1 107 ? -8.168 19.340 20.080 1.00 44.88 107 LEU A C 1
ATOM 847 O O . LEU A 1 107 ? -9.391 19.473 20.093 1.00 44.88 107 LEU A O 1
ATOM 851 N N . LEU A 1 108 ? -7.588 18.149 20.258 1.00 46.56 108 LEU A N 1
ATOM 852 C CA . LEU A 1 108 ? -8.351 16.908 20.462 1.00 46.56 108 LEU A CA 1
ATOM 853 C C . LEU A 1 108 ? -8.919 16.762 21.877 1.00 46.56 108 LEU A C 1
ATOM 855 O O . LEU A 1 108 ? -9.877 16.022 22.070 1.00 46.56 108 LEU A O 1
ATOM 859 N N . LEU A 1 109 ? -8.379 17.498 22.852 1.00 44.59 109 LEU A N 1
ATOM 860 C CA . LEU A 1 109 ? -8.980 17.600 24.184 1.00 44.59 109 LEU A CA 1
ATOM 861 C C . LEU A 1 109 ? -10.184 18.553 24.193 1.00 44.59 109 LEU A C 1
ATOM 863 O O . LEU A 1 109 ? -11.063 18.421 25.038 1.00 44.59 109 LEU A O 1
ATOM 867 N N . ARG A 1 110 ? -10.260 19.496 23.245 1.00 38.97 110 ARG A N 1
ATOM 868 C CA . ARG A 1 110 ? -11.329 20.507 23.198 1.00 38.97 110 ARG A CA 1
ATOM 869 C C . ARG A 1 110 ? -12.582 20.075 22.445 1.00 38.97 110 ARG A C 1
ATOM 871 O O . ARG A 1 110 ? -13.651 20.600 22.735 1.00 38.97 110 ARG A O 1
ATOM 878 N N . THR A 1 111 ? -12.493 19.120 21.524 1.00 37.81 111 THR A N 1
ATOM 879 C CA . THR A 1 111 ? -13.673 18.588 20.816 1.00 37.81 111 THR A CA 1
ATOM 880 C C . THR A 1 111 ? -14.294 17.362 21.495 1.00 37.81 111 THR A C 1
ATOM 882 O O . THR A 1 111 ? -15.297 16.844 21.016 1.00 37.81 111 THR A O 1
ATOM 885 N N . GLY A 1 112 ? -13.749 16.940 22.642 1.00 36.00 112 GLY A N 1
ATOM 886 C CA . GLY A 1 112 ? -14.273 15.873 23.501 1.00 36.00 112 GLY A CA 1
ATOM 887 C C . GLY A 1 112 ? -15.183 16.335 24.648 1.00 36.00 112 GLY A C 1
ATOM 888 O O . GLY A 1 112 ? -15.359 15.581 25.596 1.00 36.00 112 GLY A O 1
ATOM 889 N N . SER A 1 113 ? -15.758 17.541 24.586 1.00 38.69 113 SER A N 1
ATOM 890 C CA . SER A 1 113 ? -16.721 18.034 25.587 1.00 38.69 113 SER A CA 1
ATOM 891 C C . SER A 1 113 ? -18.085 18.310 24.968 1.00 38.69 113 SER A C 1
ATOM 893 O O . SER A 1 113 ? -18.519 19.452 24.872 1.00 38.69 113 SER A O 1
ATOM 895 N N . SER A 1 114 ? -18.771 17.256 24.541 1.00 40.88 114 SER A N 1
ATOM 896 C CA . SER A 1 114 ? -20.213 17.134 24.757 1.00 40.88 114 SER A CA 1
ATOM 897 C C . SER A 1 114 ? -20.629 15.699 24.459 1.00 40.88 114 SER A C 1
ATOM 899 O O . SER A 1 114 ? -20.232 15.134 23.444 1.00 40.88 114 SER A O 1
ATOM 901 N N . VAL A 1 115 ? -21.471 15.148 25.327 1.00 42.31 115 VAL A N 1
ATOM 902 C CA . VAL A 1 115 ? -22.069 13.806 25.264 1.00 42.31 115 VAL A CA 1
ATOM 903 C C . VAL A 1 115 ? -21.166 12.677 25.770 1.00 42.31 115 VAL A C 1
ATOM 905 O O . VAL A 1 115 ? -20.676 11.866 24.997 1.00 42.31 115 VAL A O 1
ATOM 908 N N . CYS A 1 116 ? -20.997 12.621 27.092 1.00 28.45 116 CYS A N 1
ATOM 909 C CA . CYS A 1 116 ? -21.075 11.403 27.914 1.00 28.45 116 CYS A CA 1
ATOM 910 C C . CYS A 1 116 ? -21.105 11.846 29.390 1.00 28.45 116 CYS A C 1
ATOM 912 O O . CYS A 1 116 ? -20.062 11.964 30.024 1.00 28.45 116 CYS A O 1
ATOM 914 N N . ASN A 1 117 ? -22.297 12.140 29.915 1.00 25.70 117 ASN A N 1
ATOM 915 C CA . ASN A 1 117 ? -22.557 12.049 31.354 1.00 25.70 117 ASN A CA 1
ATOM 916 C C . ASN A 1 117 ? -23.195 10.677 31.617 1.00 25.70 117 ASN A C 1
ATOM 918 O O . ASN A 1 117 ? -23.881 10.162 30.731 1.00 25.70 117 ASN A O 1
ATOM 922 N N . PHE A 1 118 ? -22.912 10.114 32.796 1.00 33.59 118 PHE A N 1
ATOM 923 C CA . PHE A 1 118 ? -23.582 8.935 33.358 1.00 33.59 118 PHE A CA 1
ATOM 924 C C . PHE A 1 118 ? -25.109 9.063 33.331 1.00 33.59 118 PHE A C 1
ATOM 926 O O . PHE A 1 118 ? -25.603 10.204 33.493 1.00 33.59 118 PHE A O 1
#

Secondary structure (DSSP, 8-state):
-EETT-TTHHHHHHHHHHHHTTT-SS----EEE-TTSPPPPPSSSS-HHHHHHHTTPPPPEE---SSS--SHHHHHHHHHHH-TT-HHHHHHHHH-S-------TTHHHHTT-SS---

Nearest PDB structures (foldseek):
  5ku1-assembly1_A  TM=9.766E-01  e=1.891E-09  Homo sapiens
  5kty-assembly1_A  TM=9.798E-01  e=2.023E-09  Homo sapiens
  5ksz-assembly1_A  TM=9.737E-01  e=2.023E-09  Homo sapiens
  5kso-assembly1_A  TM=9.706E-01  e=4.868E-09  Homo sapiens
  5ksp-assembly1_A  TM=9.634E-01  e=6.824E-09  Homo sapiens